Protein AF-A0A072NEL7-F1 (afdb_monomer_lite)

Sequence (111 aa):
KRITAIIVSTIIWFFLILIYDLLVMSAANLFEGTSMAMFLLISILFNPTDSVRTLAIVNLGGETIFGPSLVELTRMITNVSSEILLTGGIFAWIIIPLLLTVFFFKRSVLK

Radius of gyration: 17.01 Å; chains: 1; bounding box: 35×27×51 Å

Structure (mmCIF, N/CA/C/O backbone):
data_AF-A0A072NEL7-F1
#
_entry.id   AF-A0A072NEL7-F1
#
loop_
_atom_site.group_PDB
_atom_site.id
_atom_site.type_symbol
_atom_site.label_atom_id
_atom_site.label_alt_id
_atom_site.label_comp_id
_atom_site.label_asym_id
_atom_site.label_entity_id
_atom_site.label_seq_id
_atom_site.pdbx_PDB_ins_code
_atom_site.Cartn_x
_atom_site.Cartn_y
_atom_site.Cartn_z
_atom_site.occupancy
_atom_site.B_iso_or_equiv
_atom_site.auth_seq_id
_atom_site.auth_comp_id
_atom_site.auth_asym_id
_atom_site.auth_atom_id
_atom_site.pdbx_PDB_model_num
ATOM 1 N N . LYS A 1 1 ? -15.858 7.563 23.157 1.00 69.62 1 LYS A N 1
ATOM 2 C CA . LYS A 1 1 ? -14.929 6.661 22.423 1.00 69.62 1 LYS A CA 1
ATOM 3 C C . LYS A 1 1 ? -15.136 6.665 20.898 1.00 69.62 1 LYS A C 1
ATOM 5 O O . LYS A 1 1 ? -14.140 6.627 20.196 1.00 69.62 1 LYS A O 1
ATOM 10 N N . ARG A 1 2 ? -16.372 6.768 20.367 1.00 84.31 2 ARG A N 1
ATOM 11 C CA . ARG A 1 2 ? -16.631 6.835 18.905 1.00 84.31 2 ARG A CA 1
ATOM 12 C C . ARG A 1 2 ? -15.989 8.046 18.213 1.00 84.31 2 ARG A C 1
ATOM 14 O O . ARG A 1 2 ? -15.304 7.877 17.218 1.00 84.31 2 ARG A O 1
ATOM 21 N N . ILE A 1 3 ? -16.147 9.240 18.787 1.00 91.19 3 ILE A N 1
ATOM 22 C CA . ILE A 1 3 ? -15.571 10.482 18.238 1.00 91.19 3 ILE A CA 1
ATOM 23 C C . ILE A 1 3 ? -14.040 10.397 18.159 1.00 91.19 3 ILE A C 1
ATOM 25 O O . ILE A 1 3 ? -13.458 10.739 17.140 1.00 91.19 3 ILE A O 1
ATOM 29 N N . THR A 1 4 ? -13.389 9.855 19.192 1.00 91.62 4 THR A N 1
ATOM 30 C CA . THR A 1 4 ? -11.937 9.625 19.193 1.00 91.62 4 THR A CA 1
ATOM 31 C C . THR A 1 4 ? -11.504 8.699 18.059 1.00 91.62 4 THR A C 1
ATOM 33 O O . THR A 1 4 ? -10.516 8.988 17.401 1.00 91.62 4 THR A O 1
ATOM 36 N N . ALA A 1 5 ? -12.251 7.621 17.797 1.00 89.38 5 ALA A N 1
ATOM 37 C CA . ALA A 1 5 ? -11.948 6.714 16.691 1.00 89.38 5 ALA A CA 1
ATOM 38 C C . ALA A 1 5 ? -12.057 7.417 15.330 1.00 89.38 5 ALA A C 1
ATOM 40 O O . ALA A 1 5 ? -11.169 7.242 14.506 1.00 89.38 5 ALA A O 1
ATOM 41 N N . ILE A 1 6 ? -13.080 8.260 15.136 1.00 92.69 6 ILE A N 1
ATOM 42 C CA . ILE A 1 6 ? -13.255 9.058 13.911 1.00 92.69 6 ILE A CA 1
ATOM 43 C C . ILE A 1 6 ? -12.087 10.034 13.727 1.00 92.69 6 ILE A C 1
ATOM 45 O O . ILE A 1 6 ? -11.509 10.112 12.649 1.00 92.69 6 ILE A O 1
ATOM 49 N N . ILE A 1 7 ? -11.701 10.755 14.783 1.00 95.69 7 ILE A N 1
ATOM 50 C CA . ILE A 1 7 ? -10.580 11.704 14.724 1.00 95.69 7 ILE A CA 1
ATOM 51 C C . ILE A 1 7 ? -9.282 10.971 14.374 1.00 95.69 7 ILE A C 1
ATOM 53 O O . ILE A 1 7 ? -8.568 11.384 13.465 1.00 95.69 7 ILE A O 1
ATOM 57 N N . VAL A 1 8 ? -8.998 9.860 15.058 1.00 93.88 8 VAL A N 1
ATOM 58 C CA . VAL A 1 8 ? -7.794 9.059 14.810 1.00 93.88 8 VAL A CA 1
ATOM 59 C C . VAL A 1 8 ? -7.789 8.498 13.387 1.00 93.88 8 VAL A C 1
ATOM 61 O O . VAL A 1 8 ? -6.768 8.605 12.714 1.00 93.88 8 VAL A O 1
ATOM 64 N N . SER A 1 9 ? -8.912 7.967 12.889 1.00 90.62 9 SER A N 1
ATOM 65 C CA . SER A 1 9 ? -8.986 7.470 11.510 1.00 90.62 9 SER A CA 1
ATOM 66 C C . SER A 1 9 ? -8.749 8.576 10.486 1.00 90.62 9 SER A C 1
ATOM 68 O O . SER A 1 9 ? -8.025 8.356 9.520 1.00 90.62 9 SER A O 1
ATOM 70 N N . THR A 1 10 ? -9.293 9.775 10.716 1.00 92.88 10 THR A N 1
ATOM 71 C CA . THR A 1 10 ? -9.083 10.926 9.829 1.00 92.88 10 THR A CA 1
ATOM 72 C C . THR A 1 10 ? -7.621 11.367 9.816 1.00 92.88 10 THR A C 1
ATOM 74 O O . THR A 1 10 ? -7.083 11.652 8.751 1.00 92.88 10 THR A O 1
ATOM 77 N N . ILE A 1 11 ? -6.952 11.381 10.973 1.00 95.62 11 ILE A N 1
ATOM 78 C CA . ILE A 1 11 ? -5.524 11.722 11.064 1.00 95.62 11 ILE A CA 1
ATOM 79 C C . ILE A 1 11 ? -4.668 10.691 10.319 1.00 95.62 11 ILE A C 1
ATOM 81 O O . ILE A 1 11 ? -3.791 11.078 9.552 1.00 95.62 11 ILE A O 1
ATOM 85 N N . ILE A 1 12 ? -4.933 9.393 10.508 1.00 91.62 12 ILE A N 1
ATOM 86 C CA . ILE A 1 12 ? -4.209 8.318 9.810 1.00 91.62 12 ILE A CA 1
ATOM 87 C C . ILE A 1 12 ? -4.401 8.439 8.296 1.00 91.62 12 ILE A C 1
ATOM 89 O O . ILE A 1 12 ? -3.437 8.349 7.541 1.00 91.62 12 ILE A O 1
ATOM 93 N N . TRP A 1 13 ? -5.634 8.684 7.854 1.00 90.56 13 TRP A N 1
ATOM 94 C CA . TRP A 1 13 ? -5.951 8.876 6.442 1.00 90.56 13 TRP A CA 1
ATOM 95 C C . TRP A 1 13 ? -5.211 10.079 5.845 1.00 90.56 13 TRP A C 1
ATOM 97 O O . TRP A 1 13 ? -4.564 9.955 4.808 1.00 90.56 13 TRP A O 1
ATOM 107 N N . PHE A 1 14 ? -5.235 11.222 6.534 1.00 93.94 14 PHE A N 1
ATOM 108 C CA . PHE A 1 14 ? -4.533 12.430 6.100 1.00 93.94 14 PHE A CA 1
ATOM 109 C C . PHE A 1 14 ? -3.016 12.219 6.032 1.00 93.94 14 PHE A 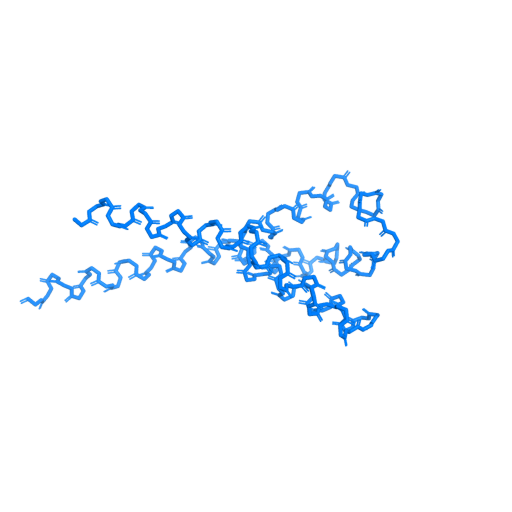C 1
ATOM 111 O O . PHE A 1 14 ? -2.368 12.638 5.073 1.00 93.94 14 PHE A O 1
ATOM 118 N N . PHE A 1 15 ? -2.449 11.529 7.026 1.00 93.12 15 PHE A N 1
ATOM 119 C CA . PHE A 1 15 ? -1.036 11.168 7.039 1.00 93.12 15 PHE A CA 1
ATOM 120 C C . PHE A 1 15 ? -0.664 10.317 5.820 1.00 93.12 15 PHE A C 1
ATOM 122 O O . PHE A 1 15 ? 0.311 10.634 5.142 1.00 93.12 15 PHE A O 1
ATOM 129 N N . LEU A 1 16 ? -1.451 9.277 5.520 1.00 89.62 16 LEU A N 1
ATOM 130 C CA . LEU A 1 16 ? -1.208 8.394 4.378 1.00 89.62 16 LEU A CA 1
ATOM 131 C C . LEU A 1 16 ? -1.319 9.115 3.033 1.00 89.62 16 LEU A C 1
ATOM 133 O O . LEU A 1 16 ? -0.593 8.773 2.114 1.00 89.62 16 LEU A O 1
ATOM 137 N N . ILE A 1 17 ? -2.198 10.103 2.891 1.00 90.12 17 ILE A N 1
ATOM 138 C CA . ILE A 1 17 ? -2.378 10.784 1.599 1.00 90.12 17 ILE A CA 1
ATOM 139 C C . ILE A 1 17 ? -1.338 11.869 1.350 1.00 90.12 17 ILE A C 1
ATOM 141 O O . ILE A 1 17 ? -0.974 12.106 0.205 1.00 90.12 17 ILE A O 1
ATOM 145 N N . LEU A 1 18 ? -0.890 12.568 2.392 1.00 91.38 18 LEU A N 1
ATOM 146 C CA . LEU A 1 18 ? -0.022 13.731 2.208 1.00 91.38 18 LEU A CA 1
ATOM 147 C C . LEU A 1 18 ? 1.393 13.482 2.702 1.00 91.38 18 LEU A C 1
ATOM 149 O O . LEU A 1 18 ? 2.353 13.642 1.956 1.00 91.38 18 LEU A O 1
ATOM 153 N N . ILE A 1 19 ? 1.536 13.117 3.974 1.00 93.44 19 ILE A N 1
ATOM 154 C CA . ILE A 1 19 ? 2.854 13.053 4.611 1.00 93.44 19 ILE A CA 1
ATOM 155 C C . ILE A 1 19 ? 3.628 11.846 4.089 1.00 93.44 19 ILE A C 1
ATOM 157 O O . ILE A 1 19 ? 4.809 11.969 3.773 1.00 93.44 19 ILE A O 1
ATOM 161 N N . TYR A 1 20 ? 2.963 10.700 3.964 1.00 92.75 20 TYR A N 1
ATOM 162 C CA . TYR A 1 20 ? 3.575 9.486 3.441 1.00 92.75 20 TYR A CA 1
ATOM 163 C C . TYR A 1 20 ? 4.115 9.689 2.019 1.00 92.75 20 TYR A C 1
ATOM 165 O O . TYR A 1 20 ? 5.289 9.419 1.782 1.00 92.75 20 TYR A O 1
ATOM 173 N N . ASP A 1 21 ? 3.309 10.248 1.113 1.00 90.50 21 ASP A N 1
ATOM 174 C CA . ASP A 1 21 ? 3.712 10.488 -0.279 1.00 90.50 21 ASP A CA 1
ATOM 175 C C . ASP A 1 21 ? 4.934 11.420 -0.368 1.00 90.50 21 ASP A C 1
ATOM 177 O O . ASP A 1 21 ? 5.877 11.147 -1.112 1.00 90.50 21 ASP A O 1
ATOM 181 N N . LEU A 1 22 ? 4.983 12.477 0.454 1.00 92.06 22 LEU A N 1
ATOM 182 C CA . LEU A 1 22 ? 6.142 13.375 0.521 1.00 92.06 22 LEU A CA 1
ATOM 183 C C . LEU A 1 22 ? 7.405 12.669 1.035 1.00 92.06 22 LEU A C 1
ATOM 185 O O . LEU A 1 22 ? 8.498 12.898 0.511 1.00 92.06 22 LEU A O 1
ATOM 189 N N . LEU A 1 23 ? 7.272 11.804 2.046 1.00 94.12 23 LEU A N 1
ATOM 190 C CA . LEU A 1 23 ? 8.391 11.018 2.567 1.00 94.12 23 LEU A CA 1
ATOM 191 C C . LEU A 1 23 ? 8.908 10.022 1.527 1.00 94.12 23 LEU A C 1
ATOM 193 O O . LEU A 1 23 ? 10.120 9.903 1.358 1.00 94.12 23 LEU A O 1
ATOM 197 N N . VAL A 1 24 ? 8.007 9.346 0.811 1.00 93.00 24 VAL A N 1
ATOM 198 C CA . VAL A 1 24 ? 8.361 8.403 -0.255 1.00 93.00 24 VAL A CA 1
ATOM 199 C C . VAL A 1 24 ? 9.060 9.124 -1.398 1.00 93.00 24 VAL A C 1
ATOM 201 O O . VAL A 1 24 ? 10.126 8.679 -1.805 1.00 93.00 24 VAL A O 1
ATOM 204 N N . MET A 1 25 ? 8.536 10.257 -1.874 1.00 89.19 25 MET A N 1
ATOM 205 C CA . MET A 1 25 ? 9.205 11.050 -2.911 1.00 89.19 25 MET A CA 1
ATOM 206 C C . MET A 1 25 ? 10.591 11.518 -2.468 1.00 89.19 25 MET A C 1
ATOM 208 O O . MET A 1 25 ? 11.543 11.420 -3.236 1.00 89.19 25 MET A O 1
ATOM 212 N N . SER A 1 26 ? 10.724 11.995 -1.228 1.00 91.62 26 SER A N 1
ATOM 213 C CA . SER A 1 26 ? 12.017 12.411 -0.678 1.00 91.62 26 SER A CA 1
ATOM 214 C C . SER A 1 26 ? 13.014 11.247 -0.649 1.00 91.62 26 SER A C 1
ATOM 216 O O . SER A 1 26 ? 14.125 11.375 -1.161 1.00 91.62 26 SER A O 1
ATOM 218 N N . ALA A 1 27 ? 12.593 10.089 -0.134 1.00 92.75 27 ALA A N 1
ATOM 219 C CA . ALA A 1 27 ? 13.419 8.888 -0.055 1.00 92.75 27 ALA A CA 1
ATOM 220 C C . ALA A 1 27 ? 13.728 8.273 -1.429 1.00 92.75 27 ALA A C 1
ATOM 222 O O . ALA A 1 27 ? 14.810 7.724 -1.614 1.00 92.75 27 ALA A O 1
ATOM 223 N N . ALA A 1 28 ? 12.825 8.392 -2.405 1.00 90.12 28 ALA A N 1
ATOM 224 C CA . ALA A 1 28 ? 13.022 7.872 -3.754 1.00 90.12 28 ALA A CA 1
ATOM 225 C C . ALA A 1 28 ? 14.217 8.530 -4.461 1.00 90.12 28 ALA A C 1
ATOM 227 O O . ALA A 1 28 ? 14.891 7.857 -5.232 1.00 90.12 28 ALA A O 1
ATOM 228 N N . ASN A 1 29 ? 14.538 9.791 -4.137 1.00 88.38 29 ASN A N 1
ATOM 229 C CA . ASN A 1 29 ? 15.721 10.485 -4.666 1.00 88.38 29 ASN A CA 1
ATOM 230 C C . ASN A 1 29 ? 17.057 9.877 -4.203 1.00 88.38 29 ASN A C 1
ATOM 232 O O . ASN A 1 29 ? 18.103 10.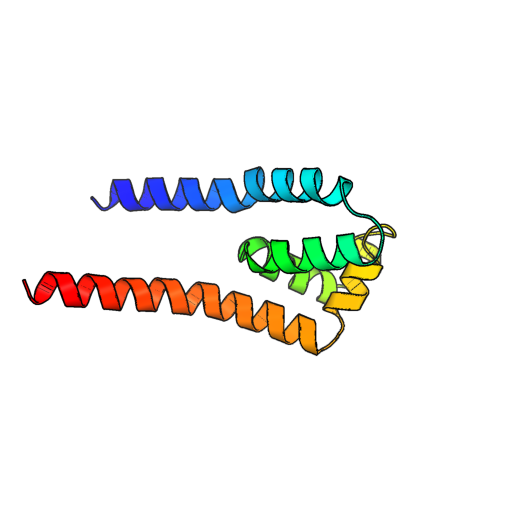247 -4.725 1.00 88.38 29 ASN A O 1
ATOM 236 N N . LEU A 1 30 ? 17.048 8.982 -3.209 1.00 90.81 30 LEU A N 1
ATOM 237 C CA . LEU A 1 30 ? 18.246 8.269 -2.754 1.00 90.81 30 LEU A CA 1
ATOM 238 C C . LEU A 1 30 ? 18.571 7.046 -3.624 1.00 90.81 30 LEU A C 1
ATOM 240 O O . LEU A 1 30 ? 19.610 6.416 -3.430 1.00 90.81 30 LEU A O 1
ATOM 244 N N . PHE A 1 31 ? 17.678 6.684 -4.545 1.00 89.00 31 PHE A N 1
ATOM 245 C CA . PHE A 1 31 ? 17.799 5.515 -5.404 1.00 89.00 31 PHE A CA 1
ATOM 246 C C . PHE A 1 31 ? 17.792 5.932 -6.874 1.00 89.00 31 PHE A C 1
ATOM 248 O O . PHE A 1 31 ? 17.209 6.944 -7.249 1.00 89.00 31 PHE A O 1
ATOM 255 N N . GLU A 1 32 ? 18.384 5.099 -7.726 1.00 85.06 32 GLU A N 1
ATOM 256 C CA . GLU A 1 32 ? 18.412 5.315 -9.173 1.00 85.06 32 GLU A CA 1
ATOM 257 C C . GLU A 1 32 ? 17.957 4.053 -9.921 1.00 85.06 32 GLU A C 1
ATOM 259 O O . GLU A 1 32 ? 18.091 2.924 -9.430 1.00 85.06 32 GLU A O 1
ATOM 264 N N . GLY A 1 33 ? 17.395 4.247 -11.119 1.00 83.25 33 GLY A N 1
ATOM 265 C CA . GLY A 1 33 ? 17.013 3.169 -12.035 1.00 83.25 33 GLY A CA 1
ATOM 266 C C . GLY A 1 33 ? 16.032 2.155 -11.433 1.00 83.25 33 GLY A C 1
ATOM 267 O O . GLY A 1 33 ? 15.004 2.508 -10.856 1.00 83.25 33 GLY A O 1
ATOM 268 N N . THR A 1 34 ? 16.344 0.865 -11.569 1.00 83.56 34 THR A N 1
ATOM 269 C CA . THR A 1 34 ? 15.468 -0.240 -11.136 1.00 83.56 34 THR A CA 1
ATOM 270 C C . THR A 1 34 ? 15.278 -0.297 -9.618 1.00 83.56 34 THR A C 1
ATOM 272 O O . THR A 1 34 ? 14.201 -0.663 -9.151 1.00 83.56 34 THR A O 1
ATOM 275 N N . SER A 1 35 ? 16.280 0.110 -8.832 1.00 86.69 35 SER A N 1
ATOM 276 C CA . SER A 1 35 ? 16.174 0.153 -7.366 1.00 86.69 35 SER A CA 1
ATOM 277 C C . SER A 1 35 ? 15.155 1.194 -6.904 1.00 86.69 35 SER A C 1
ATOM 279 O O . SER A 1 35 ? 14.394 0.936 -5.973 1.00 86.69 35 SER A O 1
ATOM 281 N N . MET A 1 36 ? 15.087 2.339 -7.594 1.00 89.00 36 MET A N 1
ATOM 282 C CA . MET A 1 36 ? 14.058 3.356 -7.363 1.00 89.00 36 MET A CA 1
ATOM 283 C C . MET A 1 36 ? 12.665 2.801 -7.677 1.00 89.00 36 MET A C 1
ATOM 285 O O . MET A 1 36 ? 11.752 2.947 -6.868 1.00 89.00 36 MET A O 1
ATOM 289 N N . ALA A 1 37 ? 12.503 2.115 -8.812 1.00 87.38 37 ALA A N 1
ATOM 290 C CA . ALA A 1 37 ? 11.222 1.526 -9.199 1.00 87.38 37 ALA A CA 1
ATOM 291 C C . ALA A 1 37 ? 10.750 0.439 -8.212 1.00 87.38 37 ALA A C 1
ATOM 293 O O . ALA A 1 37 ? 9.580 0.425 -7.833 1.00 87.38 37 ALA A O 1
ATOM 294 N N . MET A 1 38 ? 11.654 -0.419 -7.722 1.00 88.44 38 MET A N 1
ATOM 295 C CA . MET A 1 38 ? 11.340 -1.384 -6.659 1.00 88.44 38 MET A CA 1
ATOM 296 C C . MET A 1 38 ? 10.944 -0.701 -5.350 1.00 88.44 38 MET A C 1
ATOM 298 O O . MET A 1 38 ? 9.960 -1.103 -4.733 1.00 88.44 38 MET A O 1
ATOM 302 N N . PHE A 1 39 ? 11.691 0.323 -4.929 1.00 92.19 39 PHE A N 1
ATOM 303 C CA . PHE A 1 39 ? 11.373 1.087 -3.725 1.00 92.19 39 PHE A CA 1
ATOM 304 C C . PHE A 1 39 ? 9.970 1.695 -3.815 1.00 92.19 39 PHE A C 1
ATOM 306 O O . PHE A 1 39 ? 9.155 1.485 -2.920 1.00 92.19 39 PHE A O 1
ATOM 313 N N . LEU A 1 40 ? 9.659 2.359 -4.932 1.00 90.69 40 LEU A N 1
ATOM 314 C CA . LEU A 1 40 ? 8.342 2.942 -5.178 1.00 90.69 40 LEU A CA 1
ATOM 315 C C . LEU A 1 40 ? 7.239 1.882 -5.187 1.00 90.69 40 LEU A C 1
ATOM 317 O O . LEU A 1 40 ? 6.218 2.080 -4.537 1.00 90.69 40 LEU A O 1
ATOM 321 N N . LEU A 1 41 ? 7.445 0.739 -5.849 1.00 90.38 41 LEU A N 1
ATOM 322 C CA . LEU A 1 41 ? 6.464 -0.350 -5.869 1.00 90.38 41 LEU A CA 1
ATOM 323 C C . LEU A 1 41 ? 6.146 -0.860 -4.454 1.00 90.38 41 LEU A C 1
ATOM 325 O O . LEU A 1 41 ? 4.982 -1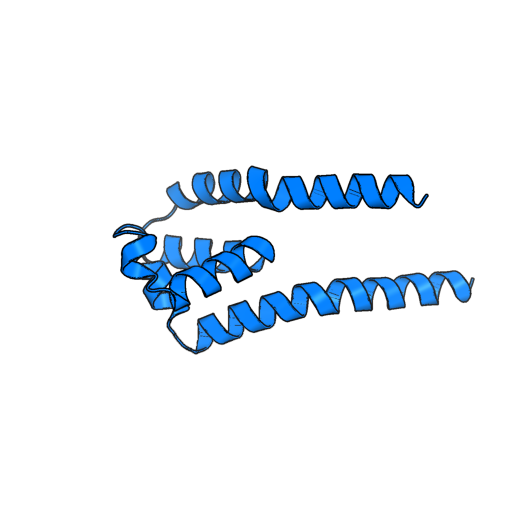.065 -4.111 1.00 90.38 41 LEU A O 1
ATOM 329 N N . ILE A 1 42 ? 7.176 -1.039 -3.623 1.00 91.50 42 ILE A N 1
ATOM 330 C CA . ILE A 1 42 ? 7.013 -1.457 -2.228 1.00 91.50 42 ILE A CA 1
ATOM 331 C C . ILE A 1 42 ? 6.270 -0.374 -1.438 1.00 91.50 42 ILE A C 1
ATOM 333 O O . ILE A 1 42 ? 5.326 -0.692 -0.717 1.00 91.50 42 ILE A O 1
ATOM 337 N N . SER A 1 43 ? 6.647 0.897 -1.591 1.00 92.81 43 SER A N 1
ATOM 338 C CA . SER A 1 43 ? 5.982 2.027 -0.933 1.00 92.81 43 SER A CA 1
ATOM 339 C C . SER A 1 43 ? 4.502 2.145 -1.306 1.00 92.81 43 SER A C 1
ATOM 341 O O . SER A 1 43 ? 3.658 2.315 -0.427 1.00 92.81 43 SER A O 1
ATOM 343 N N . ILE A 1 44 ? 4.164 1.967 -2.583 1.00 92.00 44 ILE A N 1
ATOM 344 C CA . ILE A 1 44 ? 2.780 1.980 -3.068 1.00 92.00 44 ILE A CA 1
ATOM 345 C C . ILE A 1 44 ? 1.950 0.909 -2.344 1.00 92.00 44 ILE A C 1
ATOM 347 O O . ILE A 1 44 ? 0.821 1.181 -1.941 1.00 92.00 44 ILE A O 1
ATOM 351 N N . LEU A 1 45 ? 2.508 -0.283 -2.097 1.00 91.31 45 LEU A N 1
ATOM 352 C CA . LEU A 1 45 ? 1.809 -1.379 -1.410 1.00 91.31 45 LEU A CA 1
ATOM 353 C C . LEU A 1 45 ? 1.465 -1.053 0.058 1.00 91.31 45 LEU A C 1
ATOM 355 O O . LEU A 1 45 ? 0.469 -1.539 0.603 1.00 91.31 45 LEU A O 1
ATOM 359 N N . PHE A 1 46 ? 2.268 -0.208 0.707 1.00 91.25 46 PHE A N 1
ATOM 360 C CA . PHE A 1 46 ? 2.017 0.264 2.072 1.00 91.25 46 PHE A CA 1
ATOM 361 C C . PHE A 1 46 ? 0.982 1.393 2.148 1.00 91.25 46 PHE A C 1
ATOM 363 O O . PHE A 1 46 ? 0.522 1.707 3.247 1.00 91.25 46 PHE A O 1
ATOM 370 N N . ASN A 1 47 ? 0.576 1.975 1.018 1.00 91.81 47 ASN A N 1
ATOM 371 C CA . ASN A 1 47 ? -0.463 2.995 0.964 1.00 91.81 47 ASN A CA 1
ATOM 372 C C . ASN A 1 47 ? -1.639 2.517 0.094 1.00 91.81 47 ASN A C 1
ATOM 374 O O . ASN A 1 47 ? -1.564 2.578 -1.135 1.00 91.81 47 ASN A O 1
ATOM 378 N N . PRO A 1 48 ? -2.768 2.084 0.690 1.00 89.06 48 PRO A N 1
ATOM 379 C CA . PRO A 1 48 ? -3.887 1.549 -0.086 1.00 89.06 48 PRO A CA 1
ATOM 380 C C . PRO A 1 48 ? -4.475 2.581 -1.057 1.00 89.06 48 PRO A C 1
ATOM 382 O O . PRO A 1 48 ? -4.932 2.215 -2.138 1.00 89.06 48 PRO A O 1
ATOM 385 N N . THR A 1 49 ? -4.432 3.869 -0.706 1.00 90.50 49 THR A N 1
ATOM 386 C CA . THR A 1 49 ? -4.910 4.949 -1.580 1.00 90.50 49 THR A CA 1
ATOM 387 C C . THR A 1 49 ? -4.024 5.075 -2.813 1.00 90.50 49 THR A C 1
ATOM 389 O O . THR A 1 49 ? -4.527 5.190 -3.931 1.00 90.50 49 THR A O 1
ATOM 392 N N . ASP A 1 50 ? -2.707 5.011 -2.618 1.00 90.25 50 ASP A N 1
ATOM 393 C CA . ASP A 1 50 ? -1.746 5.123 -3.709 1.00 90.25 50 ASP A CA 1
ATOM 394 C C . ASP A 1 50 ? -1.726 3.875 -4.598 1.00 90.25 50 ASP A C 1
ATOM 396 O O . ASP A 1 50 ? -1.646 3.990 -5.817 1.00 90.25 50 ASP A O 1
ATOM 400 N N . SER A 1 51 ? -1.913 2.685 -4.017 1.00 90.25 51 SER A N 1
ATOM 401 C CA . SER A 1 51 ? -2.113 1.436 -4.766 1.00 90.25 51 SER A CA 1
ATOM 402 C C . SER A 1 51 ? -3.288 1.534 -5.741 1.00 90.25 51 SER A C 1
ATOM 404 O O . SER A 1 51 ? -3.138 1.238 -6.927 1.00 90.25 51 SER A O 1
ATOM 406 N N . VAL A 1 52 ? -4.452 1.997 -5.268 1.00 90.75 52 VAL A N 1
ATOM 407 C CA . VAL A 1 52 ? -5.645 2.171 -6.115 1.00 90.75 52 VAL A CA 1
ATOM 408 C C . VAL A 1 52 ? -5.406 3.239 -7.182 1.00 90.75 52 VAL A C 1
ATOM 410 O O . VAL A 1 52 ? -5.711 3.015 -8.354 1.00 90.75 52 VAL A O 1
ATOM 413 N N . ARG A 1 53 ? -4.842 4.390 -6.797 1.00 89.06 53 ARG A N 1
ATOM 414 C CA . ARG A 1 53 ? -4.536 5.498 -7.713 1.00 89.06 53 ARG A CA 1
ATOM 415 C C . ARG A 1 53 ? -3.582 5.059 -8.817 1.00 89.06 53 ARG A C 1
ATOM 417 O O . ARG A 1 53 ? -3.845 5.314 -9.988 1.00 89.06 53 ARG A O 1
ATOM 424 N N . THR A 1 54 ? -2.502 4.384 -8.451 1.00 88.88 54 THR A N 1
ATOM 425 C CA . THR A 1 54 ? -1.479 3.950 -9.398 1.00 88.88 54 THR A CA 1
ATOM 426 C C . THR A 1 54 ? -2.040 2.921 -10.370 1.00 88.88 54 THR A C 1
ATOM 428 O O . THR A 1 54 ? -1.873 3.085 -11.575 1.00 88.88 54 THR A O 1
ATOM 431 N N . LEU A 1 55 ? -2.786 1.920 -9.888 1.00 88.44 55 LEU A N 1
ATOM 432 C CA . LEU A 1 55 ? -3.461 0.960 -10.767 1.00 88.44 55 LEU A CA 1
ATOM 433 C C . LEU A 1 55 ? -4.443 1.645 -11.723 1.00 88.44 55 LEU A C 1
ATOM 435 O O . LEU A 1 55 ? -4.469 1.315 -12.908 1.00 88.44 55 LEU A O 1
ATOM 439 N N . ALA A 1 56 ? -5.225 2.613 -11.241 1.00 87.88 56 ALA A N 1
ATOM 440 C CA . ALA A 1 56 ? -6.144 3.363 -12.091 1.00 87.88 56 ALA A CA 1
ATOM 441 C C . ALA A 1 56 ? -5.397 4.144 -13.184 1.00 87.88 56 ALA A C 1
ATOM 443 O O . ALA A 1 56 ? -5.781 4.080 -14.349 1.00 87.88 56 ALA A O 1
ATOM 444 N N . ILE A 1 57 ? -4.306 4.835 -12.838 1.00 86.25 57 ILE A N 1
ATOM 445 C CA . ILE A 1 57 ? -3.511 5.611 -13.799 1.00 86.25 57 ILE A CA 1
ATOM 446 C C . ILE A 1 57 ? -2.846 4.699 -14.834 1.00 86.25 57 ILE A C 1
ATOM 448 O O . ILE A 1 57 ? -2.882 5.010 -16.023 1.00 86.25 57 ILE A O 1
ATOM 452 N N . VAL A 1 58 ? -2.277 3.563 -14.416 1.00 85.38 58 VAL A N 1
ATOM 453 C CA . VAL A 1 58 ? -1.667 2.601 -15.347 1.00 85.38 58 VAL A CA 1
ATOM 454 C C . VAL A 1 58 ? -2.699 2.100 -16.358 1.00 85.38 58 VAL A C 1
ATOM 456 O O . VAL A 1 58 ? -2.435 2.146 -17.559 1.00 85.38 58 VAL A O 1
ATOM 459 N N . ASN A 1 59 ? -3.900 1.740 -15.896 1.00 83.31 59 ASN A N 1
ATOM 460 C CA . ASN A 1 59 ? -5.003 1.309 -16.759 1.00 83.31 59 ASN A CA 1
ATOM 461 C C . ASN A 1 59 ? -5.514 2.407 -17.713 1.00 83.31 59 ASN A C 1
ATOM 463 O O . ASN A 1 59 ? -6.053 2.095 -18.772 1.00 83.31 59 ASN A O 1
ATOM 467 N N . LEU A 1 60 ? -5.334 3.686 -17.371 1.00 84.00 60 LEU A N 1
ATOM 468 C CA . LEU A 1 60 ? -5.748 4.834 -18.189 1.00 84.00 60 LEU A CA 1
ATOM 469 C C . LEU A 1 60 ? -4.677 5.310 -19.191 1.00 84.00 60 LEU A C 1
ATOM 471 O O . LEU A 1 60 ? -4.891 6.316 -19.866 1.00 84.00 60 LEU A O 1
ATOM 475 N N . GLY A 1 61 ? -3.547 4.605 -19.318 1.00 73.75 61 GLY A N 1
ATOM 476 C CA . GLY A 1 61 ? -2.457 4.963 -20.240 1.00 73.75 61 GLY A CA 1
ATOM 477 C C . GLY A 1 61 ? -1.195 5.466 -19.535 1.00 73.75 61 GLY A C 1
ATOM 478 O O . GLY A 1 61 ? -0.579 6.435 -19.987 1.00 73.75 61 GLY A O 1
ATOM 479 N N . GLY A 1 62 ? -0.818 4.805 -18.434 1.00 67.62 62 GLY A N 1
ATOM 480 C CA . GLY A 1 62 ? 0.152 5.263 -17.430 1.00 67.62 62 GLY A CA 1
ATOM 481 C C . GLY A 1 62 ? 1.438 5.918 -17.936 1.00 67.62 62 GLY A C 1
ATOM 482 O O . GLY A 1 62 ? 1.835 6.931 -17.369 1.00 67.62 62 GLY A O 1
ATOM 483 N N . GLU A 1 63 ? 2.060 5.426 -19.013 1.00 67.50 63 GLU A N 1
ATOM 484 C CA . GLU A 1 63 ? 3.314 6.005 -19.535 1.00 67.50 63 GLU A CA 1
ATOM 485 C C . GLU A 1 63 ? 3.149 7.465 -19.990 1.00 67.50 63 GLU A C 1
ATOM 487 O O . GLU A 1 63 ? 4.049 8.286 -19.812 1.00 67.50 63 GLU A O 1
ATOM 492 N N . THR A 1 64 ? 1.975 7.815 -20.523 1.00 71.31 64 THR A N 1
ATOM 493 C CA . THR A 1 64 ? 1.670 9.187 -20.959 1.00 71.31 64 THR A CA 1
ATOM 494 C C . THR A 1 64 ? 1.360 10.128 -19.794 1.00 71.31 64 THR A C 1
ATOM 496 O O . THR A 1 64 ? 1.545 11.336 -19.926 1.00 71.31 64 THR A O 1
ATOM 499 N N . ILE A 1 65 ? 0.919 9.586 -18.652 1.00 73.44 65 ILE A N 1
ATOM 500 C CA . ILE A 1 65 ? 0.468 10.357 -17.484 1.00 73.44 65 ILE A CA 1
ATOM 501 C C . ILE A 1 65 ? 1.592 10.524 -16.452 1.00 73.44 65 ILE A C 1
ATOM 503 O O . ILE A 1 65 ? 1.749 11.605 -15.890 1.00 73.44 65 ILE A O 1
ATOM 507 N N . PHE A 1 66 ? 2.392 9.483 -16.206 1.00 73.19 66 PHE A N 1
ATOM 508 C CA . PHE A 1 66 ? 3.479 9.516 -15.223 1.00 73.19 66 PHE A CA 1
ATOM 509 C C . PHE A 1 66 ? 4.767 10.179 -15.739 1.00 73.19 66 PHE A C 1
ATOM 511 O O . PHE A 1 66 ? 5.570 10.662 -14.940 1.00 73.19 66 PHE A O 1
ATOM 518 N N . GLY A 1 67 ? 4.963 10.236 -17.060 1.00 74.38 67 GLY A N 1
ATOM 519 C CA . GLY A 1 67 ? 6.148 10.830 -17.676 1.00 74.38 67 GLY A CA 1
ATOM 520 C C . GLY A 1 67 ? 7.394 9.924 -17.664 1.00 74.38 67 GLY A C 1
ATOM 521 O O . GLY A 1 67 ? 7.383 8.822 -17.110 1.00 74.38 67 GLY A O 1
ATOM 522 N N . PRO A 1 68 ? 8.500 10.374 -18.290 1.00 73.75 68 PRO A N 1
ATOM 523 C CA . PRO A 1 68 ? 9.664 9.533 -18.593 1.00 73.75 68 PRO A CA 1
ATOM 524 C C . PRO A 1 68 ? 10.414 9.015 -17.357 1.00 73.75 68 PRO A C 1
ATOM 526 O O . PRO A 1 68 ? 11.031 7.956 -17.418 1.00 73.75 68 PRO A O 1
ATOM 529 N N . SER A 1 69 ? 10.348 9.725 -16.227 1.00 71.00 69 SER A N 1
ATOM 530 C CA . SER A 1 69 ? 11.022 9.349 -14.975 1.00 71.00 69 SER A CA 1
ATOM 531 C C . SER A 1 69 ? 10.435 8.103 -14.304 1.00 71.00 69 SER A C 1
ATOM 533 O O . SER A 1 69 ? 11.106 7.476 -13.490 1.00 71.00 69 SER A O 1
ATOM 535 N N . LEU A 1 70 ? 9.199 7.727 -14.644 1.00 77.06 70 LEU A N 1
ATOM 536 C CA . LEU A 1 70 ? 8.452 6.628 -14.023 1.00 77.06 70 LEU A CA 1
ATOM 537 C C . LEU A 1 70 ? 8.095 5.518 -15.026 1.00 77.06 70 LEU A C 1
ATOM 539 O O . LEU A 1 70 ? 7.267 4.651 -14.739 1.00 77.06 70 LEU A O 1
ATOM 543 N N . VAL A 1 71 ? 8.737 5.510 -16.197 1.00 81.00 71 VAL A N 1
ATOM 544 C CA . VAL A 1 71 ? 8.550 4.469 -17.221 1.00 81.00 71 VAL A CA 1
ATOM 545 C C . VAL A 1 71 ? 8.918 3.092 -16.677 1.00 81.00 71 VAL A C 1
ATOM 547 O O . VAL A 1 71 ? 8.162 2.142 -16.852 1.00 81.00 71 VAL A O 1
ATOM 550 N N . GLU A 1 72 ? 10.030 2.984 -15.950 1.00 81.31 72 GLU A N 1
ATOM 551 C CA . GLU A 1 72 ? 10.461 1.714 -15.354 1.00 81.31 72 GLU A CA 1
ATOM 552 C C . GLU A 1 72 ? 9.460 1.203 -14.308 1.00 81.31 72 GLU A C 1
ATOM 554 O O . GLU A 1 72 ? 9.135 0.017 -14.292 1.00 81.31 72 GLU A O 1
ATOM 559 N N . LEU A 1 73 ? 8.886 2.099 -13.498 1.00 81.75 73 LEU A N 1
ATOM 560 C CA . LEU A 1 73 ? 7.814 1.748 -12.565 1.00 81.75 73 LEU A CA 1
ATOM 561 C C . LEU A 1 73 ? 6.556 1.285 -13.311 1.00 81.75 73 LEU A C 1
ATOM 563 O O . LEU A 1 73 ? 5.979 0.260 -12.960 1.00 81.75 73 LEU A O 1
ATOM 567 N N . THR A 1 74 ? 6.153 2.005 -14.360 1.00 82.12 74 THR A N 1
ATOM 568 C CA . THR A 1 74 ? 4.972 1.656 -15.163 1.00 82.12 74 THR A CA 1
ATOM 569 C C . THR A 1 74 ? 5.141 0.273 -15.789 1.00 82.12 74 THR A C 1
ATOM 571 O O . THR A 1 74 ? 4.272 -0.577 -15.624 1.00 82.12 74 THR A O 1
ATOM 574 N N . ARG A 1 75 ? 6.304 -0.009 -16.387 1.00 83.00 75 ARG A N 1
ATOM 575 C CA . ARG A 1 75 ? 6.653 -1.334 -16.925 1.00 83.00 75 ARG A CA 1
ATOM 576 C C . ARG A 1 75 ? 6.635 -2.425 -15.862 1.00 83.00 75 ARG A C 1
ATOM 578 O O . ARG A 1 75 ? 6.138 -3.520 -16.121 1.00 83.00 75 ARG A O 1
ATOM 585 N N . MET A 1 76 ? 7.162 -2.141 -14.669 1.00 83.19 76 MET A N 1
ATOM 586 C CA . MET A 1 76 ? 7.117 -3.086 -13.554 1.00 83.19 76 MET A CA 1
ATOM 587 C C . MET A 1 76 ? 5.683 -3.38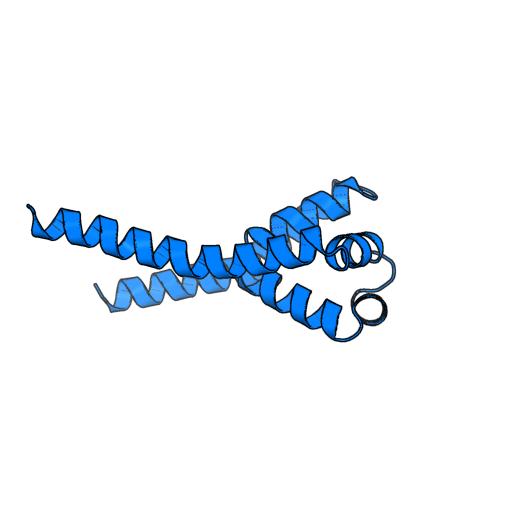9 -13.127 1.00 83.19 76 MET A C 1
ATOM 589 O O . MET A 1 76 ? 5.397 -4.545 -12.835 1.00 83.19 76 MET A O 1
ATOM 593 N N . ILE A 1 77 ? 4.792 -2.395 -13.108 1.00 81.75 77 ILE A N 1
ATOM 594 C CA . ILE A 1 77 ? 3.390 -2.559 -12.700 1.00 81.75 77 ILE A CA 1
ATOM 595 C C . ILE A 1 77 ? 2.561 -3.269 -13.771 1.00 81.75 77 ILE A C 1
ATOM 597 O O . ILE A 1 77 ? 1.748 -4.116 -13.424 1.00 81.75 77 ILE A O 1
ATOM 601 N N . THR A 1 78 ? 2.788 -2.977 -15.054 1.00 80.69 78 THR A N 1
ATOM 602 C CA . THR A 1 78 ? 2.123 -3.664 -16.177 1.00 80.69 78 THR A 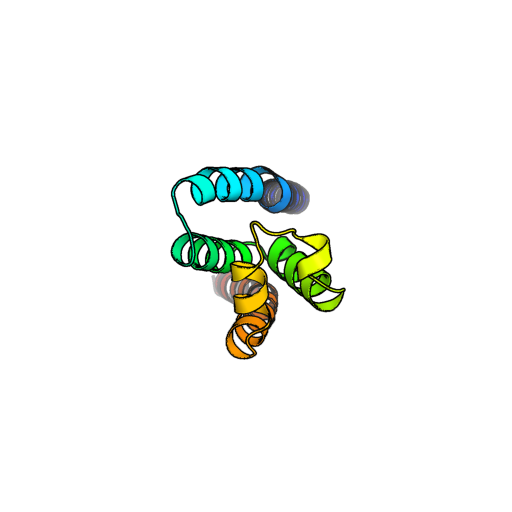CA 1
ATOM 603 C C . THR A 1 78 ? 2.518 -5.142 -16.275 1.00 80.69 78 THR A C 1
ATOM 605 O O . THR A 1 78 ? 1.847 -5.927 -16.943 1.00 80.69 78 THR A O 1
ATOM 608 N N . ASN A 1 79 ? 3.589 -5.565 -15.598 1.00 83.44 79 ASN A N 1
ATOM 609 C CA . ASN A 1 79 ? 3.851 -6.984 -15.422 1.00 83.44 79 ASN A CA 1
ATOM 610 C C . ASN A 1 79 ? 2.737 -7.618 -14.573 1.00 83.44 79 ASN A C 1
ATOM 612 O O . ASN A 1 79 ? 2.477 -7.188 -13.448 1.00 83.44 79 ASN A O 1
ATOM 616 N N . VAL A 1 80 ? 2.126 -8.683 -15.097 1.00 76.69 80 VAL A N 1
ATOM 617 C CA . VAL A 1 80 ? 0.988 -9.395 -14.492 1.00 76.69 80 VAL A CA 1
ATOM 618 C C . VAL A 1 80 ? 1.245 -9.758 -13.024 1.00 76.69 80 VAL A C 1
ATOM 620 O O . VAL A 1 80 ? 0.339 -9.692 -12.196 1.00 76.69 80 VAL A O 1
ATOM 623 N N . SER A 1 81 ? 2.485 -10.105 -12.663 1.00 83.25 81 SER A N 1
ATOM 624 C CA . SER A 1 81 ? 2.844 -10.420 -11.275 1.00 83.25 81 SER A CA 1
ATOM 625 C C . SER A 1 81 ? 2.686 -9.229 -10.322 1.00 83.25 81 SER A C 1
ATOM 627 O O . SER A 1 81 ? 2.185 -9.400 -9.209 1.00 83.25 81 SER A O 1
ATOM 629 N N . SER A 1 82 ? 3.081 -8.029 -10.744 1.00 81.69 82 SER A N 1
ATOM 630 C CA . SER A 1 82 ? 3.004 -6.806 -9.939 1.00 81.69 82 SER A CA 1
ATOM 631 C C . SER A 1 82 ? 1.582 -6.261 -9.860 1.00 81.69 82 SER A C 1
ATOM 633 O O . SER A 1 82 ? 1.172 -5.774 -8.809 1.00 81.69 82 SER A O 1
ATOM 635 N N . GLU A 1 83 ? 0.801 -6.379 -10.933 1.00 84.94 83 GLU A N 1
ATOM 636 C CA . GLU A 1 83 ? -0.616 -6.005 -10.933 1.00 84.94 83 GLU A CA 1
ATOM 637 C C . GLU A 1 83 ? -1.422 -6.864 -9.945 1.00 84.94 83 GLU A C 1
ATOM 639 O O . GLU A 1 83 ? -2.198 -6.343 -9.135 1.00 84.94 83 GLU A O 1
ATOM 644 N N . ILE A 1 84 ? -1.181 -8.182 -9.948 1.00 89.50 84 ILE A N 1
ATOM 645 C CA . ILE A 1 84 ? -1.771 -9.111 -8.976 1.00 89.50 84 ILE A CA 1
ATOM 646 C C . ILE A 1 84 ? -1.304 -8.769 -7.558 1.00 89.50 84 ILE A C 1
ATOM 648 O O . ILE A 1 84 ? -2.115 -8.798 -6.633 1.00 89.50 84 ILE A O 1
ATOM 652 N N . LEU A 1 85 ? -0.027 -8.416 -7.374 1.00 89.50 85 LEU A N 1
ATOM 653 C CA . LEU A 1 85 ? 0.514 -8.021 -6.073 1.00 89.50 85 LEU A CA 1
ATOM 654 C C . LEU A 1 85 ? -0.181 -6.768 -5.521 1.00 89.50 85 LEU A C 1
ATOM 656 O O . LEU A 1 85 ? -0.603 -6.777 -4.367 1.00 89.50 85 LEU A O 1
ATOM 660 N N . LEU A 1 86 ? -0.339 -5.718 -6.331 1.00 88.25 86 LEU A N 1
ATOM 661 C CA . LEU A 1 86 ? -1.015 -4.481 -5.925 1.00 88.25 86 LEU A CA 1
ATOM 662 C C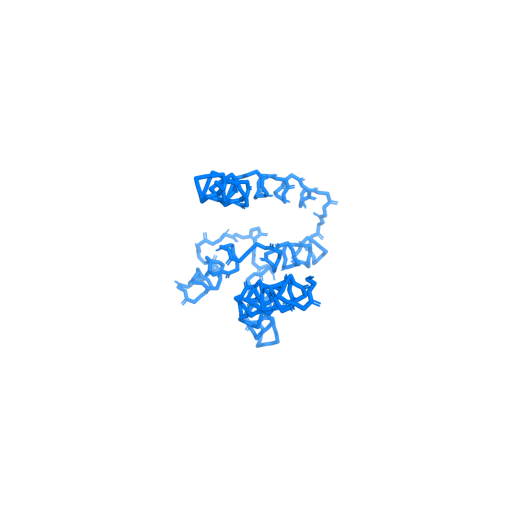 . LEU A 1 86 ? -2.498 -4.721 -5.632 1.00 88.25 86 LEU A C 1
ATOM 664 O O . LEU A 1 86 ? -3.008 -4.291 -4.597 1.00 88.25 86 LEU A O 1
ATOM 668 N N . THR A 1 87 ? -3.178 -5.473 -6.498 1.00 90.31 87 THR A N 1
ATOM 669 C CA . THR A 1 87 ? -4.585 -5.844 -6.302 1.00 90.31 87 THR A CA 1
ATOM 670 C C . THR A 1 87 ? -4.761 -6.665 -5.021 1.00 90.31 87 THR A C 1
ATOM 672 O O . THR A 1 87 ? -5.627 -6.372 -4.196 1.00 90.31 87 THR A O 1
ATOM 675 N N . GLY A 1 88 ? -3.895 -7.658 -4.800 1.00 92.06 88 GLY A N 1
ATOM 676 C CA . GLY A 1 88 ? -3.855 -8.452 -3.574 1.00 92.06 88 GLY A CA 1
ATOM 677 C C . GLY A 1 88 ? -3.549 -7.608 -2.335 1.00 92.06 88 GLY A C 1
ATOM 678 O O . GLY A 1 88 ? -4.173 -7.806 -1.294 1.00 92.06 88 GLY A O 1
ATOM 679 N N . GLY A 1 89 ? -2.657 -6.622 -2.453 1.00 90.75 89 GLY A N 1
ATOM 680 C CA . GLY A 1 89 ? -2.349 -5.652 -1.404 1.00 90.75 89 GLY A CA 1
ATOM 681 C C . GLY A 1 89 ? -3.562 -4.822 -0.990 1.00 90.75 89 GLY A C 1
ATOM 682 O O . GLY A 1 89 ? -3.818 -4.662 0.203 1.00 90.75 89 GLY A O 1
ATOM 683 N N . ILE A 1 90 ? -4.370 -4.369 -1.951 1.00 91.69 90 ILE A N 1
ATOM 684 C CA . ILE A 1 90 ? -5.625 -3.652 -1.673 1.00 91.69 90 ILE A CA 1
ATOM 685 C C . ILE A 1 90 ? -6.589 -4.541 -0.879 1.00 91.69 90 ILE A C 1
ATOM 687 O O . ILE A 1 90 ? -7.127 -4.112 0.144 1.00 91.69 90 ILE A O 1
ATOM 691 N N . PHE A 1 91 ? -6.774 -5.799 -1.291 1.00 93.75 91 PHE A N 1
ATOM 692 C CA . PHE A 1 91 ? -7.602 -6.740 -0.532 1.00 93.75 91 PHE A CA 1
ATOM 693 C C . PHE A 1 91 ? -7.038 -7.011 0.864 1.00 93.75 91 PHE A C 1
ATOM 695 O O . PHE A 1 91 ? -7.803 -7.068 1.828 1.00 93.75 91 PHE A O 1
ATOM 702 N N . ALA A 1 92 ? -5.716 -7.122 1.007 1.00 93.44 92 ALA A N 1
ATOM 703 C CA . ALA A 1 92 ? -5.067 -7.285 2.301 1.00 93.44 92 ALA A CA 1
ATOM 704 C C . ALA A 1 92 ? -5.365 -6.097 3.232 1.00 93.44 92 ALA A C 1
ATOM 706 O O . ALA A 1 92 ? -5.712 -6.310 4.393 1.00 93.44 92 ALA A O 1
ATOM 707 N N . TRP A 1 93 ? -5.346 -4.864 2.720 1.00 91.44 93 TRP A N 1
ATOM 708 C CA . TRP A 1 93 ? -5.714 -3.660 3.476 1.00 91.44 93 TRP A CA 1
ATOM 709 C C . TRP A 1 93 ? -7.182 -3.611 3.917 1.00 91.44 93 TRP A C 1
ATOM 711 O O . TRP A 1 93 ? -7.498 -2.902 4.869 1.00 91.44 93 TRP A O 1
ATOM 721 N N . ILE A 1 94 ? -8.075 -4.378 3.290 1.00 91.50 94 ILE A N 1
ATOM 722 C CA . ILE A 1 94 ? -9.473 -4.521 3.727 1.00 91.50 94 ILE A CA 1
ATOM 723 C C . ILE A 1 94 ? -9.598 -5.664 4.739 1.00 91.50 94 ILE A C 1
ATOM 725 O O . ILE A 1 94 ? -10.180 -5.508 5.814 1.00 91.50 94 ILE A O 1
ATOM 729 N N . ILE A 1 95 ? -9.039 -6.826 4.404 1.00 94.38 95 ILE A N 1
ATOM 730 C CA . ILE A 1 95 ? -9.204 -8.062 5.171 1.00 94.38 95 ILE A CA 1
ATOM 731 C C . ILE A 1 95 ? -8.459 -7.978 6.509 1.00 94.38 95 ILE A C 1
ATOM 733 O O . ILE A 1 95 ? -9.019 -8.355 7.538 1.00 94.38 95 ILE A O 1
ATOM 737 N N . ILE A 1 96 ? -7.226 -7.459 6.532 1.00 92.56 96 ILE A N 1
ATOM 738 C CA . ILE A 1 96 ? -6.391 -7.419 7.742 1.00 92.56 96 ILE A CA 1
ATOM 739 C C . ILE A 1 96 ? -7.049 -6.580 8.851 1.00 92.56 96 ILE A C 1
ATOM 741 O O . ILE A 1 96 ? -7.224 -7.118 9.948 1.00 92.56 96 ILE A O 1
ATOM 745 N N . PRO A 1 97 ? -7.482 -5.319 8.634 1.00 89.94 97 PRO A N 1
ATOM 746 C CA . PRO A 1 97 ? -8.127 -4.539 9.692 1.00 89.94 97 PRO A CA 1
ATOM 747 C C . PRO A 1 97 ? -9.437 -5.158 10.194 1.00 89.94 97 PRO A C 1
ATOM 749 O O . PRO A 1 97 ? -9.732 -5.095 11.392 1.00 89.94 97 PRO A O 1
ATOM 752 N N . LEU A 1 98 ? -10.211 -5.798 9.309 1.00 90.38 98 LEU A N 1
ATOM 753 C CA . LEU A 1 98 ? -11.437 -6.507 9.685 1.00 90.38 98 LEU A CA 1
ATOM 754 C C . LEU A 1 98 ? -11.134 -7.718 10.575 1.00 90.38 98 LEU A C 1
ATOM 756 O O . LEU A 1 98 ? -11.741 -7.868 11.637 1.00 90.38 98 LEU A O 1
ATOM 760 N N . LEU A 1 99 ? -10.155 -8.543 10.195 1.00 92.88 99 LEU A N 1
ATOM 761 C CA . LEU A 1 99 ? -9.715 -9.686 10.995 1.00 92.88 99 LEU A CA 1
ATOM 762 C C . LEU A 1 99 ? -9.149 -9.251 12.348 1.00 92.88 99 LEU A C 1
ATOM 764 O O . LEU A 1 99 ? -9.497 -9.843 13.371 1.00 92.88 99 LEU A O 1
ATOM 768 N N . LEU A 1 100 ? -8.330 -8.194 12.377 1.00 91.00 100 LEU A N 1
ATOM 769 C CA . LEU A 1 100 ? -7.820 -7.621 13.624 1.00 91.00 100 LEU A CA 1
ATOM 770 C C . LEU A 1 100 ? -8.973 -7.177 14.524 1.00 91.00 100 LEU A C 1
ATOM 772 O O . LEU A 1 100 ? -8.985 -7.505 15.710 1.00 91.00 100 LEU A O 1
ATOM 776 N N . THR A 1 101 ? -9.980 -6.507 13.961 1.00 88.50 101 THR A N 1
ATOM 777 C CA . THR A 1 101 ? -11.169 -6.088 14.710 1.00 88.50 101 THR A CA 1
ATOM 778 C C . THR A 1 101 ? -11.866 -7.289 15.343 1.00 88.50 101 THR A C 1
ATOM 780 O O . THR A 1 101 ? -12.074 -7.289 16.555 1.00 88.50 101 THR A O 1
ATOM 783 N N . VAL A 1 102 ? -12.157 -8.342 14.571 1.00 89.50 102 VAL A N 1
ATOM 784 C CA . VAL A 1 102 ? -12.789 -9.573 15.081 1.00 89.50 102 VAL A CA 1
ATOM 785 C C . VAL A 1 102 ? -11.945 -10.223 16.181 1.00 89.50 102 VAL A C 1
ATOM 787 O O . VAL A 1 102 ? -12.476 -10.610 17.225 1.00 89.50 102 VAL A O 1
ATOM 790 N N . PHE A 1 103 ? -10.630 -10.314 15.982 1.00 88.06 103 PHE A N 1
ATOM 791 C CA . PHE A 1 103 ? -9.708 -10.929 16.934 1.00 88.06 103 PHE A CA 1
ATOM 792 C C . PHE A 1 103 ? -9.669 -10.185 18.276 1.00 88.06 103 PHE A C 1
ATOM 794 O O . PHE A 1 103 ? -9.802 -10.802 19.338 1.00 88.06 103 PHE A O 1
ATOM 801 N N . PHE A 1 104 ? -9.538 -8.857 18.247 1.00 84.75 104 PHE A N 1
ATOM 802 C CA . PHE A 1 104 ? -9.496 -8.047 19.464 1.00 84.75 104 PHE A CA 1
ATOM 803 C C . PHE A 1 104 ? -10.852 -7.987 20.177 1.00 84.75 104 PHE A C 1
ATOM 805 O O . PHE A 1 104 ? -10.884 -8.046 21.408 1.00 84.75 104 PHE A O 1
ATOM 812 N N . PHE A 1 105 ? -11.967 -7.948 19.439 1.00 79.62 105 PHE A N 1
ATOM 813 C CA . PHE A 1 105 ? -13.306 -7.950 20.038 1.00 79.62 105 PHE A CA 1
ATOM 814 C C . PHE A 1 105 ? -13.645 -9.290 20.697 1.00 79.62 105 PHE A C 1
ATOM 816 O O . PHE A 1 105 ? -14.152 -9.325 21.817 1.00 79.62 105 PHE A O 1
ATOM 823 N N . LYS A 1 106 ? -13.296 -10.415 20.059 1.00 74.56 106 LYS A N 1
ATOM 824 C CA . LYS A 1 106 ? -13.492 -11.754 20.640 1.00 74.56 106 LYS A CA 1
ATOM 825 C C . LYS A 1 106 ? -12.749 -11.906 21.971 1.00 74.56 106 LYS A C 1
ATOM 827 O O . LYS A 1 106 ? -13.261 -12.529 22.897 1.00 74.56 106 LYS A O 1
ATOM 832 N N . ARG A 1 107 ? -11.565 -11.297 22.095 1.00 61.62 107 ARG A N 1
ATOM 833 C CA . ARG A 1 107 ? -10.772 -11.310 23.333 1.00 61.62 107 ARG A CA 1
ATOM 834 C C . ARG A 1 107 ? -11.350 -10.420 24.439 1.00 61.62 107 ARG A C 1
ATOM 836 O O . ARG A 1 107 ? -11.097 -10.706 25.604 1.00 61.62 107 ARG A O 1
ATOM 843 N N . SER A 1 108 ? -12.101 -9.366 24.106 1.00 60.12 108 SER A N 1
ATOM 844 C CA . SER A 1 108 ? -12.715 -8.490 25.114 1.00 60.12 108 SER A CA 1
ATOM 845 C C . SER A 1 108 ? -14.037 -9.019 25.669 1.00 60.12 108 SER A C 1
ATOM 847 O O . SER A 1 108 ? -14.438 -8.568 26.728 1.00 60.12 108 SER A O 1
ATOM 849 N N . VAL A 1 109 ? -14.721 -9.924 24.959 1.00 56.81 109 VAL A N 1
ATOM 850 C CA . VAL A 1 109 ? -15.991 -10.541 25.404 1.00 56.81 109 VAL A CA 1
ATOM 851 C C . VAL A 1 109 ? -15.758 -11.791 26.268 1.00 56.81 109 VAL A C 1
ATOM 853 O O . VAL A 1 109 ? -16.623 -12.173 27.045 1.00 56.81 109 VAL A O 1
ATOM 856 N N . LEU A 1 110 ? -14.588 -12.429 26.152 1.00 55.78 110 LEU A N 1
ATOM 857 C CA . LEU A 1 110 ? -14.192 -13.602 26.949 1.00 55.78 110 LEU A CA 1
ATOM 858 C C . LEU A 1 110 ? -13.481 -13.245 28.275 1.00 55.78 110 LEU A C 1
ATOM 860 O O . LEU A 1 110 ? -12.978 -14.141 28.949 1.00 55.78 110 LEU A O 1
ATOM 864 N N . LYS A 1 111 ? -13.400 -11.957 28.625 1.00 46.81 111 LYS A N 1
ATOM 865 C CA . LYS A 1 111 ? -12.933 -11.446 29.922 1.00 46.81 111 LYS A CA 1
ATOM 866 C C . LYS A 1 111 ? -14.089 -10.773 30.640 1.00 46.81 111 LYS A C 1
ATOM 868 O O . LYS A 1 111 ? -14.116 -10.884 31.881 1.00 46.81 111 LYS A O 1
#

Organism: NCBI:txid1348973

pLDDT: mean 85.71, std 9.15, range [46.81, 95.69]

Foldseek 3Di:
DVVVVVVVVVVVLVCLVPVLVVVLVVVLVVDDDLVSLVSVLVSCLVRLVSLVVQLVCLVVVVCVVVDDRCVSNSVVCVPPVSVVVSVVSNVCVVVVVVVVVVVVVVVVVVD

Secondary structure (DSSP, 8-state):
-HHHHHHHHHHHHHIIIIIHHHHHHHHHTT--HHHHHHHHHHHHHH-HHHHHHHHHHHHTTHHHHH-GGGHHHHHHHHSHHHHHHHHHHHHHHHHHHHHHHHHHHHHHH--